Protein AF-A0A8B8AQJ9-F1 (afdb_monomer)

Structure (mmCIF, N/CA/C/O backbone):
data_AF-A0A8B8AQJ9-F1
#
_entry.id   AF-A0A8B8AQJ9-F1
#
loop_
_atom_site.group_PDB
_atom_site.id
_atom_site.type_symbol
_atom_site.label_atom_id
_atom_site.label_alt_id
_atom_site.label_comp_id
_atom_site.label_asym_id
_atom_site.label_entity_id
_atom_site.label_seq_id
_atom_site.pdbx_PDB_ins_code
_atom_site.Cartn_x
_atom_site.Cartn_y
_atom_site.Cartn_z
_atom_site.occupancy
_atom_site.B_iso_or_equiv
_atom_site.auth_seq_id
_atom_site.auth_comp_id
_atom_site.auth_asym_id
_atom_site.auth_atom_id
_atom_site.pdbx_PDB_model_num
ATOM 1 N N . MET A 1 1 ? 13.593 2.945 -15.720 1.00 70.94 1 MET A N 1
ATOM 2 C CA . MET A 1 1 ? 12.356 2.164 -15.926 1.00 70.94 1 MET A CA 1
ATOM 3 C C . MET A 1 1 ? 11.483 2.448 -14.716 1.00 70.94 1 MET A C 1
ATOM 5 O O . MET A 1 1 ? 11.993 2.311 -13.613 1.00 70.94 1 MET A O 1
ATOM 9 N N . ALA A 1 2 ? 10.274 2.976 -14.906 1.00 77.94 2 ALA A N 1
ATOM 10 C CA . ALA A 1 2 ? 9.362 3.266 -13.796 1.00 77.94 2 ALA A CA 1
ATOM 11 C C . ALA A 1 2 ? 8.552 2.004 -13.462 1.00 77.94 2 ALA A C 1
ATOM 13 O O . ALA A 1 2 ? 8.194 1.256 -14.372 1.00 77.94 2 ALA A O 1
ATOM 14 N N . CYS A 1 3 ? 8.313 1.754 -12.175 1.00 87.31 3 CYS A N 1
ATOM 15 C CA . CYS A 1 3 ? 7.531 0.610 -11.714 1.00 87.31 3 CYS A CA 1
ATOM 16 C C . CYS A 1 3 ? 6.031 0.895 -11.745 1.00 87.31 3 CYS A C 1
ATOM 18 O O . CYS A 1 3 ? 5.603 2.045 -11.807 1.00 87.31 3 CYS A O 1
ATOM 20 N N . ALA A 1 4 ? 5.228 -0.170 -11.683 1.00 87.75 4 ALA A N 1
ATOM 21 C CA . ALA A 1 4 ? 3.800 -0.025 -11.450 1.00 87.75 4 ALA A CA 1
ATOM 22 C C . ALA A 1 4 ? 3.546 0.667 -10.100 1.00 87.75 4 ALA A C 1
ATOM 24 O O . ALA A 1 4 ? 4.310 0.503 -9.147 1.00 87.75 4 ALA A O 1
ATOM 25 N N . ILE A 1 5 ? 2.448 1.418 -10.021 1.00 86.12 5 ILE A N 1
ATOM 26 C CA . ILE A 1 5 ? 2.026 2.130 -8.811 1.00 86.12 5 ILE A CA 1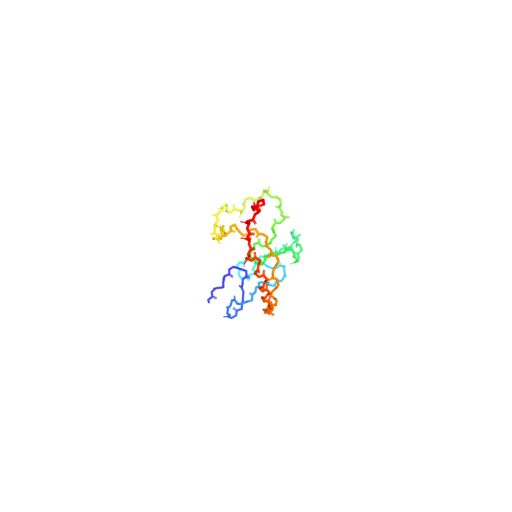
ATOM 27 C C . ILE A 1 5 ? 1.954 1.143 -7.640 1.00 86.12 5 ILE A C 1
ATOM 29 O O . ILE A 1 5 ? 1.337 0.082 -7.745 1.00 86.12 5 ILE A O 1
ATOM 33 N N . GLY A 1 6 ? 2.587 1.494 -6.523 1.00 88.50 6 GLY A N 1
ATOM 34 C CA . GLY A 1 6 ? 2.659 0.644 -5.340 1.00 88.50 6 GLY A CA 1
ATOM 35 C C . GLY A 1 6 ? 3.751 -0.430 -5.357 1.00 88.50 6 GLY A C 1
ATOM 36 O O . GLY A 1 6 ? 3.780 -1.237 -4.426 1.00 88.50 6 GLY A O 1
ATOM 37 N N . TYR A 1 7 ? 4.632 -0.446 -6.364 1.00 90.19 7 TYR A N 1
ATOM 38 C CA . TYR A 1 7 ? 5.761 -1.374 -6.478 1.00 90.19 7 TYR A CA 1
ATOM 39 C C . TYR A 1 7 ? 7.096 -0.645 -6.683 1.00 90.19 7 TYR A C 1
ATOM 41 O O . TYR A 1 7 ? 7.159 0.424 -7.288 1.00 90.19 7 TYR A O 1
ATOM 49 N N . PHE A 1 8 ? 8.183 -1.243 -6.196 1.00 88.38 8 PHE A N 1
ATOM 50 C CA . PHE A 1 8 ? 9.539 -0.708 -6.252 1.00 88.38 8 PHE A CA 1
ATOM 51 C C . PHE A 1 8 ? 10.606 -1.809 -6.393 1.00 88.38 8 PHE A C 1
ATOM 53 O O . PHE A 1 8 ? 10.327 -3.010 -6.341 1.00 88.38 8 PHE A O 1
ATOM 60 N N . GLY A 1 9 ? 11.856 -1.373 -6.566 1.00 87.19 9 GLY A N 1
ATOM 61 C CA . GLY A 1 9 ? 13.036 -2.229 -6.683 1.00 87.19 9 GLY A CA 1
ATOM 62 C C . GLY A 1 9 ? 13.469 -2.457 -8.130 1.00 87.19 9 GLY A C 1
ATOM 63 O O . GLY A 1 9 ? 12.796 -2.046 -9.072 1.00 87.19 9 GLY A O 1
ATOM 64 N N . SER A 1 10 ? 14.598 -3.141 -8.309 1.00 88.50 10 SER A N 1
ATOM 65 C CA . SER A 1 10 ? 15.237 -3.360 -9.618 1.00 88.50 10 SER A CA 1
ATOM 66 C C . SER A 1 10 ? 14.335 -4.084 -10.626 1.00 88.50 10 SER A C 1
ATOM 68 O O . SER A 1 10 ? 14.487 -3.898 -11.828 1.00 88.50 10 SER A O 1
ATOM 70 N N . HIS A 1 11 ? 13.395 -4.894 -10.125 1.00 89.50 11 HIS A N 1
ATOM 71 C CA . HIS A 1 11 ? 12.456 -5.699 -10.913 1.00 89.50 11 HIS A CA 1
ATOM 72 C C . HIS A 1 11 ? 10.983 -5.359 -10.644 1.00 89.50 11 HIS A C 1
ATOM 74 O O . HIS A 1 11 ? 10.108 -6.104 -11.075 1.00 89.50 11 HIS A O 1
ATOM 80 N N . CYS A 1 12 ? 10.693 -4.281 -9.905 1.00 89.88 12 CYS A N 1
ATOM 81 C CA . CYS A 1 12 ? 9.325 -3.926 -9.502 1.00 89.88 12 CYS A CA 1
ATOM 82 C C . CYS A 1 12 ? 8.560 -5.069 -8.799 1.00 89.88 12 CYS A C 1
ATOM 84 O O . CYS A 1 12 ? 7.337 -5.140 -8.869 1.00 89.88 12 CYS A O 1
ATOM 86 N N . SER A 1 13 ? 9.280 -5.982 -8.140 1.00 91.56 13 SER A N 1
ATOM 87 C CA . SER A 1 13 ? 8.715 -7.148 -7.450 1.00 91.56 13 SER A CA 1
ATOM 88 C C . SER A 1 13 ? 8.374 -6.873 -5.988 1.00 91.56 13 SER A C 1
ATOM 90 O O . SER A 1 13 ? 7.743 -7.705 -5.343 1.00 91.56 13 SER A O 1
ATOM 92 N N . SER A 1 14 ? 8.822 -5.740 -5.447 1.00 91.88 14 SER A N 1
ATOM 93 C CA . SER A 1 14 ? 8.613 -5.384 -4.046 1.00 91.88 14 SER A CA 1
ATOM 94 C C . SER A 1 14 ? 7.472 -4.386 -3.935 1.00 91.88 14 SER A C 1
ATOM 96 O O . SER A 1 14 ? 7.493 -3.356 -4.598 1.00 91.88 14 SER A O 1
ATOM 98 N N . THR A 1 15 ? 6.475 -4.661 -3.101 1.00 90.94 15 THR A N 1
ATOM 99 C CA . THR A 1 15 ? 5.413 -3.694 -2.776 1.00 90.94 15 THR A CA 1
ATOM 100 C C . THR A 1 15 ? 5.942 -2.597 -1.875 1.00 90.94 15 THR A C 1
ATOM 102 O O . THR A 1 15 ? 6.804 -2.893 -1.051 1.00 90.94 15 THR A O 1
ATOM 105 N N . CYS A 1 16 ? 5.386 -1.385 -1.966 1.00 90.50 16 CYS A N 1
ATOM 106 C CA . CYS A 1 16 ? 5.797 -0.252 -1.134 1.00 90.50 16 CYS A CA 1
ATOM 107 C C . CYS A 1 16 ? 5.922 -0.588 0.359 1.00 90.50 16 CYS A C 1
ATOM 109 O O . CYS A 1 16 ? 5.148 -1.399 0.876 1.00 90.50 16 CYS A O 1
ATOM 111 N N . PRO A 1 17 ? 6.881 0.046 1.063 1.00 90.38 17 PRO A N 1
ATOM 112 C CA . PRO A 1 17 ? 7.028 -0.146 2.496 1.00 90.38 17 PRO A CA 1
ATOM 113 C C . PRO A 1 17 ? 5.750 0.267 3.242 1.00 90.38 17 PRO A C 1
ATOM 115 O O . PRO A 1 17 ? 5.009 1.135 2.767 1.00 90.38 17 PRO A O 1
ATOM 118 N N . PRO A 1 18 ? 5.501 -0.307 4.431 1.00 88.12 18 PRO A N 1
ATOM 119 C CA . PRO A 1 18 ? 4.345 0.048 5.243 1.00 88.12 18 PRO A CA 1
ATOM 120 C C . PRO A 1 18 ? 4.306 1.555 5.523 1.00 88.12 18 PRO A C 1
ATOM 122 O O . PRO A 1 18 ? 5.307 2.161 5.897 1.00 88.12 18 PRO A O 1
ATOM 125 N N . GLY A 1 19 ? 3.131 2.157 5.330 1.00 88.94 19 GLY A N 1
ATOM 126 C CA . GLY A 1 19 ? 2.927 3.596 5.501 1.00 88.94 19 GLY A CA 1
ATOM 127 C C . GLY A 1 19 ? 3.172 4.442 4.250 1.00 88.94 19 GLY A C 1
ATOM 128 O O . GLY A 1 19 ? 2.858 5.634 4.291 1.00 88.94 19 GLY A O 1
ATOM 129 N N . LEU A 1 20 ? 3.662 3.849 3.155 1.00 90.12 20 LEU A N 1
ATOM 130 C CA . LEU A 1 20 ? 3.853 4.513 1.866 1.00 90.12 20 LEU A CA 1
ATOM 131 C C . LEU A 1 20 ? 2.957 3.904 0.778 1.00 90.12 20 LEU A C 1
ATOM 133 O O . LEU A 1 20 ? 2.666 2.708 0.795 1.00 90.12 20 LEU A O 1
ATOM 137 N N . TYR A 1 21 ? 2.548 4.717 -0.194 1.00 90.50 21 TYR A N 1
ATOM 138 C CA . TYR A 1 21 ? 1.710 4.284 -1.311 1.00 90.50 21 TYR A CA 1
ATOM 139 C C . TYR A 1 21 ? 1.919 5.118 -2.581 1.00 90.50 21 TYR A C 1
ATOM 141 O O . TYR A 1 21 ? 2.611 6.136 -2.573 1.00 90.50 21 TYR A O 1
ATOM 149 N N . GLY A 1 22 ? 1.295 4.702 -3.682 1.00 85.06 22 GLY A N 1
ATOM 150 C CA . GLY A 1 22 ? 1.267 5.471 -4.925 1.00 85.06 22 GLY A CA 1
ATOM 151 C C . GLY A 1 22 ? 2.480 5.232 -5.828 1.00 85.06 22 GLY A C 1
ATOM 152 O O . GLY A 1 22 ? 3.194 4.233 -5.700 1.00 85.06 22 GLY A O 1
ATOM 153 N N . ASP A 1 23 ? 2.682 6.123 -6.801 1.00 87.81 23 ASP A N 1
ATOM 154 C CA . ASP A 1 23 ? 3.818 6.033 -7.723 1.00 87.81 23 ASP A CA 1
ATOM 155 C C . ASP A 1 23 ? 5.131 6.179 -6.949 1.00 87.81 23 ASP A C 1
ATOM 157 O O . ASP A 1 23 ? 5.284 7.093 -6.135 1.00 87.81 23 ASP A O 1
ATOM 161 N N . GLN A 1 24 ? 6.045 5.229 -7.160 1.00 86.25 24 GLN A N 1
ATOM 162 C CA . GLN A 1 24 ? 7.345 5.169 -6.482 1.00 86.25 24 GLN A CA 1
ATOM 163 C C . GLN A 1 24 ? 7.277 5.272 -4.946 1.00 86.25 24 GLN A C 1
ATOM 165 O O . GLN A 1 24 ? 8.252 5.668 -4.309 1.00 86.25 24 GLN A O 1
ATOM 170 N N . CYS A 1 25 ? 6.141 4.904 -4.342 1.00 89.06 25 CYS A N 1
ATOM 171 C CA . CYS A 1 25 ? 5.920 4.997 -2.900 1.00 89.06 25 CYS A CA 1
ATOM 172 C C . CYS A 1 25 ? 6.049 6.431 -2.347 1.00 89.06 25 CYS A C 1
ATOM 174 O O . CYS A 1 25 ? 6.472 6.609 -1.210 1.00 89.06 25 CYS A O 1
ATOM 176 N N . ALA A 1 26 ? 5.718 7.458 -3.137 1.00 89.88 26 ALA A N 1
ATOM 177 C CA . ALA A 1 26 ? 5.840 8.858 -2.719 1.00 89.88 26 ALA A CA 1
ATOM 178 C C . ALA A 1 26 ? 4.694 9.349 -1.806 1.00 89.88 26 ALA A C 1
ATOM 180 O O . ALA A 1 26 ? 4.817 10.392 -1.162 1.00 89.88 26 ALA A O 1
ATOM 181 N N . GLY A 1 27 ? 3.568 8.633 -1.753 1.00 88.81 27 GLY A N 1
ATOM 182 C CA . GLY A 1 27 ? 2.420 8.961 -0.909 1.00 88.81 27 GLY A CA 1
ATOM 183 C C . GLY A 1 27 ? 2.601 8.454 0.518 1.00 88.81 27 GLY A C 1
ATOM 184 O O . GLY A 1 27 ? 3.016 7.321 0.714 1.00 88.81 27 GLY A O 1
ATOM 185 N N . LEU A 1 28 ? 2.254 9.262 1.521 1.00 89.44 28 LEU A N 1
ATOM 186 C CA . LEU A 1 28 ? 2.306 8.893 2.941 1.00 89.44 28 LEU A CA 1
ATOM 187 C C . LEU A 1 28 ? 0.901 8.637 3.490 1.00 89.44 28 LEU A C 1
ATOM 189 O O . LEU A 1 28 ? 0.018 9.489 3.388 1.00 89.44 28 LEU A O 1
ATOM 193 N N . CYS A 1 29 ? 0.694 7.470 4.094 1.00 86.69 29 CYS A N 1
ATOM 194 C CA . CYS A 1 29 ? -0.575 7.114 4.730 1.00 86.69 29 CYS A CA 1
ATOM 195 C C . CYS A 1 29 ? -0.760 7.776 6.097 1.00 86.69 29 CYS A C 1
ATOM 197 O O . CYS A 1 29 ? -1.875 8.127 6.469 1.00 86.69 29 CYS A O 1
ATOM 199 N N . PHE A 1 30 ? 0.319 7.980 6.850 1.00 84.44 30 PHE A N 1
ATOM 200 C CA . PHE A 1 30 ? 0.250 8.703 8.117 1.00 84.44 30 PHE A CA 1
ATOM 201 C C . PHE A 1 30 ? 0.027 10.205 7.864 1.00 84.44 30 PHE A C 1
ATOM 203 O O . PHE A 1 30 ? 0.659 10.749 6.956 1.00 84.44 30 PHE A O 1
ATOM 210 N N . PRO A 1 31 ? -0.817 10.907 8.647 1.00 83.56 31 PRO A N 1
ATOM 211 C CA . PRO A 1 31 ? -1.601 10.469 9.816 1.00 83.56 31 PRO A CA 1
ATOM 212 C C . PRO A 1 31 ? -3.024 9.972 9.492 1.00 83.56 31 PRO A C 1
ATOM 214 O O . PRO A 1 31 ? -3.822 9.771 10.401 1.00 83.56 31 PRO A O 1
ATOM 217 N N . ASN A 1 32 ? -3.363 9.800 8.213 1.00 80.25 32 ASN A N 1
ATOM 218 C CA . ASN A 1 32 ? -4.720 9.475 7.765 1.00 80.25 32 ASN A CA 1
ATOM 219 C C . ASN A 1 32 ? -5.153 8.046 8.125 1.00 80.25 32 ASN A C 1
ATOM 221 O O . ASN A 1 32 ? -6.324 7.819 8.408 1.00 80.25 32 ASN A O 1
ATOM 225 N N . CYS A 1 33 ? -4.229 7.083 8.118 1.00 81.88 33 CYS A N 1
ATOM 226 C CA . CYS A 1 33 ? -4.486 5.717 8.566 1.00 81.88 33 CYS A CA 1
ATOM 227 C C . CYS A 1 33 ? -3.216 5.033 9.088 1.00 81.88 33 CYS A C 1
ATOM 229 O O . CYS A 1 33 ? -2.089 5.500 8.884 1.00 81.88 33 CYS A O 1
ATOM 231 N N . SER A 1 34 ? -3.396 3.910 9.782 1.00 85.31 34 SER A N 1
ATOM 232 C CA . SER A 1 34 ? -2.294 3.087 10.273 1.00 85.31 34 SER A CA 1
ATOM 233 C C . SER A 1 34 ? -1.571 2.376 9.129 1.00 85.31 34 SER A C 1
ATOM 235 O O . SER A 1 34 ? -2.123 2.104 8.070 1.00 85.31 34 SER A O 1
ATOM 237 N N . ASN A 1 35 ? -0.310 2.013 9.358 1.00 84.00 35 ASN A N 1
ATOM 238 C CA . ASN A 1 35 ? 0.490 1.266 8.383 1.00 84.00 35 ASN A CA 1
ATOM 239 C C . ASN A 1 35 ? -0.126 -0.094 8.013 1.00 84.00 35 ASN A C 1
ATOM 241 O O . ASN A 1 35 ? 0.090 -0.575 6.909 1.00 84.00 35 ASN A O 1
ATOM 245 N N . THR A 1 36 ? -0.912 -0.684 8.914 1.00 82.31 36 THR A N 1
ATOM 246 C CA . THR A 1 36 ? -1.629 -1.950 8.711 1.00 82.31 36 THR A CA 1
ATOM 247 C C . THR A 1 36 ? -2.852 -1.821 7.805 1.00 82.31 36 THR A C 1
ATOM 249 O O . THR A 1 36 ? -3.248 -2.804 7.189 1.00 82.31 36 THR A O 1
ATOM 252 N N . THR A 1 37 ? -3.443 -0.628 7.709 1.00 82.88 37 THR A N 1
ATOM 253 C CA . THR A 1 37 ? -4.619 -0.336 6.871 1.00 82.88 37 THR A CA 1
ATOM 254 C C . THR A 1 37 ? -4.263 0.476 5.621 1.00 82.88 37 THR A C 1
ATOM 256 O O . THR A 1 37 ? -5.134 0.834 4.831 1.00 82.88 37 THR A O 1
ATOM 259 N N . CYS A 1 38 ? -2.971 0.744 5.421 1.00 86.44 38 CYS A N 1
ATOM 260 C CA . CYS A 1 38 ? -2.416 1.457 4.280 1.00 86.44 38 CYS A CA 1
ATOM 261 C C . CYS A 1 38 ? -2.180 0.499 3.105 1.00 86.44 38 CYS A C 1
ATOM 263 O O . CYS A 1 38 ? -1.298 -0.360 3.150 1.00 86.44 38 CYS A O 1
ATOM 265 N N . HIS A 1 39 ? -2.946 0.663 2.031 1.00 86.94 39 HIS A N 1
ATOM 266 C CA . HIS A 1 39 ? -2.762 -0.082 0.794 1.00 86.94 39 HIS A CA 1
ATOM 267 C C . HIS A 1 39 ? -1.611 0.513 -0.026 1.00 86.94 39 HIS A C 1
ATOM 269 O O . HIS A 1 39 ? -1.626 1.696 -0.350 1.00 86.94 39 HIS A O 1
ATOM 275 N N . HIS A 1 40 ? -0.652 -0.306 -0.459 1.00 86.44 40 HIS A N 1
ATOM 276 C CA . HIS A 1 40 ? 0.530 0.157 -1.204 1.00 86.44 40 HIS A CA 1
ATOM 277 C C . HIS A 1 40 ? 0.199 0.892 -2.525 1.00 86.44 40 HIS A C 1
ATOM 279 O O . HIS A 1 40 ? 0.986 1.710 -2.989 1.00 86.44 40 HIS A O 1
ATOM 285 N N . VAL A 1 41 ? -0.968 0.645 -3.134 1.00 87.38 41 VAL A N 1
ATOM 286 C CA . VAL A 1 41 ? -1.423 1.361 -4.351 1.00 87.38 41 VAL A CA 1
ATOM 287 C C . VAL A 1 41 ? -2.259 2.604 -4.028 1.00 87.38 41 VAL A C 1
ATOM 289 O O . VAL A 1 41 ? -1.991 3.679 -4.552 1.00 87.38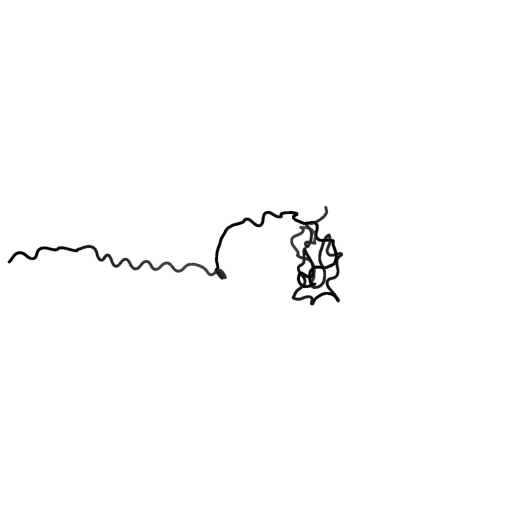 41 VAL A O 1
ATOM 292 N N . PHE A 1 42 ? -3.274 2.457 -3.174 1.00 83.50 42 PHE A N 1
ATOM 293 C CA . PHE A 1 42 ? -4.346 3.445 -2.994 1.00 83.50 42 PHE A CA 1
ATOM 294 C C . PHE A 1 42 ? -4.225 4.243 -1.691 1.00 83.50 42 PHE A C 1
ATOM 296 O O . PHE A 1 42 ? -4.946 5.215 -1.494 1.00 83.50 42 PHE A O 1
ATOM 303 N N . GLY A 1 43 ? -3.326 3.840 -0.795 1.00 87.62 43 GLY A N 1
ATOM 304 C CA . GLY A 1 43 ? -3.174 4.426 0.525 1.00 87.62 43 GLY A CA 1
ATOM 305 C C . GLY A 1 43 ? -4.309 4.025 1.462 1.00 87.62 43 GLY A C 1
ATOM 306 O O . GLY A 1 43 ? -4.608 2.845 1.628 1.00 87.62 43 GLY A O 1
ATOM 307 N N . CYS A 1 44 ? -4.930 5.008 2.103 1.00 85.12 44 CYS A N 1
ATOM 308 C CA . CYS A 1 44 ? -5.983 4.794 3.090 1.00 85.12 44 CYS A CA 1
ATOM 309 C C . CYS A 1 44 ? -7.360 4.711 2.416 1.00 85.12 44 CYS A C 1
ATOM 311 O O . CYS A 1 44 ? -7.815 5.692 1.834 1.00 85.12 44 CYS A O 1
ATOM 313 N N . LEU A 1 45 ? -8.047 3.570 2.532 1.00 74.25 45 LEU A N 1
ATOM 314 C CA . LEU A 1 45 ? -9.405 3.383 1.987 1.00 74.25 45 LEU A CA 1
ATOM 315 C C . LEU A 1 45 ? -10.511 3.934 2.909 1.00 74.25 45 LEU A C 1
ATOM 317 O O . LEU A 1 45 ? -11.677 3.972 2.530 1.00 74.25 45 LEU A O 1
ATOM 321 N N . GLU A 1 46 ? -10.149 4.385 4.111 1.00 66.06 46 GLU A N 1
ATOM 322 C CA . GLU A 1 46 ? -11.091 4.652 5.199 1.00 66.06 46 GLU A CA 1
ATOM 323 C C . GLU A 1 46 ? -11.089 6.124 5.642 1.00 66.06 46 GLU A C 1
ATOM 325 O O . GLU A 1 46 ? -10.899 6.461 6.806 1.00 66.06 46 GLU A O 1
ATOM 330 N N . SER A 1 47 ? -11.313 7.040 4.701 1.00 53.91 47 SER A N 1
ATOM 331 C CA . SER A 1 47 ? -11.568 8.451 5.013 1.00 53.91 47 SER A CA 1
ATOM 332 C C . SER A 1 47 ? -12.774 8.964 4.230 1.00 53.91 47 SER A C 1
ATOM 334 O O . SER A 1 47 ? -12.662 9.714 3.269 1.00 53.91 47 SER A O 1
ATOM 336 N N . ASN A 1 48 ? -13.954 8.495 4.650 1.00 52.31 48 ASN A N 1
ATOM 337 C CA . ASN A 1 48 ? -15.274 9.110 4.464 1.00 52.31 48 ASN A CA 1
ATOM 338 C C . ASN A 1 48 ? -15.370 10.170 3.346 1.00 52.31 48 ASN A C 1
ATOM 340 O O . ASN A 1 48 ? -15.201 11.360 3.600 1.00 52.31 48 ASN A O 1
ATOM 344 N N . ILE A 1 49 ? -15.675 9.709 2.127 1.00 68.38 49 ILE A N 1
ATOM 345 C CA . ILE A 1 49 ? -16.393 10.403 1.039 1.00 68.38 49 ILE A CA 1
ATOM 346 C C . ILE A 1 49 ? -16.555 11.925 1.257 1.00 68.38 49 ILE A C 1
ATOM 348 O O . ILE A 1 49 ? -17.641 12.366 1.634 1.00 68.38 49 ILE A O 1
ATOM 352 N N . LYS A 1 50 ? -15.516 12.757 1.042 1.00 63.22 50 LYS A N 1
ATOM 353 C CA . LYS A 1 50 ? -15.730 14.221 0.923 1.00 63.22 50 LYS A CA 1
ATOM 354 C C . LYS A 1 50 ? -14.646 15.108 0.315 1.00 63.22 50 LYS A C 1
ATOM 356 O O . LYS A 1 50 ? -14.860 16.316 0.273 1.00 63.22 50 LYS A O 1
ATOM 361 N N . THR A 1 51 ? -13.558 14.595 -0.247 1.00 48.50 51 THR A N 1
ATOM 362 C CA . THR A 1 51 ? -12.658 15.446 -1.044 1.00 48.50 51 THR A CA 1
ATOM 363 C C . THR A 1 51 ? -12.360 14.781 -2.377 1.00 48.50 51 THR A C 1
ATOM 365 O O . THR A 1 51 ? -11.721 13.738 -2.469 1.00 48.50 51 THR A O 1
ATO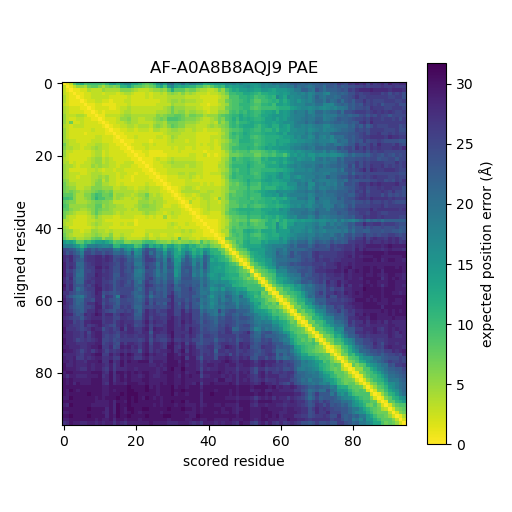M 368 N N . GLY A 1 52 ? -12.922 15.370 -3.433 1.00 53.88 52 GLY A N 1
ATOM 369 C CA . GLY A 1 52 ? -12.762 14.937 -4.811 1.00 53.88 52 GLY A CA 1
ATOM 370 C C . GLY A 1 52 ? -11.293 14.870 -5.208 1.00 53.88 52 GLY A C 1
ATOM 371 O O . GLY A 1 52 ? -10.680 15.868 -5.564 1.00 53.88 52 GLY A O 1
ATOM 372 N N . SER A 1 53 ? -10.744 13.665 -5.156 1.00 51.88 53 SER A N 1
ATOM 373 C CA . SER A 1 53 ? -9.701 13.155 -6.052 1.00 51.88 53 SER A CA 1
ATOM 374 C C . SER A 1 53 ? -9.867 11.645 -6.255 1.00 51.88 53 SER A C 1
ATOM 376 O O . SER A 1 53 ? -8.942 10.948 -6.651 1.00 51.88 53 SER A O 1
ATOM 378 N N . SER A 1 54 ? -11.084 11.134 -6.043 1.00 59.56 54 SER A N 1
ATOM 379 C CA . SER A 1 54 ? -11.549 9.985 -6.802 1.00 59.56 54 SER A CA 1
ATOM 380 C C . SER A 1 54 ? -11.857 10.517 -8.198 1.00 59.56 54 SER A C 1
ATOM 382 O O . SER A 1 54 ? -12.891 11.148 -8.423 1.00 59.56 54 SER A O 1
ATOM 384 N N . LYS A 1 55 ? -10.949 10.288 -9.152 1.00 50.34 55 LYS A N 1
ATOM 385 C CA . LYS A 1 55 ? -11.460 9.979 -10.480 1.00 50.34 55 LYS A CA 1
ATOM 386 C C . LYS A 1 55 ? -12.331 8.743 -10.282 1.00 50.34 55 LYS A C 1
ATOM 388 O O . LYS A 1 55 ? -11.822 7.670 -9.967 1.00 50.34 55 LYS A O 1
ATOM 393 N N . THR A 1 56 ? -13.639 8.949 -10.390 1.00 53.41 56 THR A N 1
ATOM 394 C CA . THR A 1 56 ? -14.608 7.921 -10.759 1.00 53.41 56 THR A CA 1
ATOM 395 C C . THR A 1 56 ? -13.953 6.967 -11.746 1.00 53.41 56 THR A C 1
ATOM 397 O O . THR A 1 56 ? -13.359 7.449 -12.708 1.00 53.41 56 THR A O 1
ATOM 400 N N . SER A 1 57 ? -14.054 5.662 -11.493 1.00 61.50 57 SER A N 1
ATOM 401 C CA . SER A 1 57 ? -13.776 4.605 -12.472 1.00 61.50 57 SER A CA 1
ATOM 402 C C . SER A 1 57 ? -12.603 4.893 -13.406 1.00 61.50 57 SER A C 1
ATOM 404 O O . SER A 1 57 ? -12.755 5.282 -14.561 1.00 61.50 57 SER A O 1
ATOM 406 N N . GLY A 1 58 ? -11.400 4.653 -12.907 1.00 49.38 58 GLY A N 1
ATOM 407 C CA . GLY A 1 58 ? -10.440 3.940 -13.729 1.00 49.38 58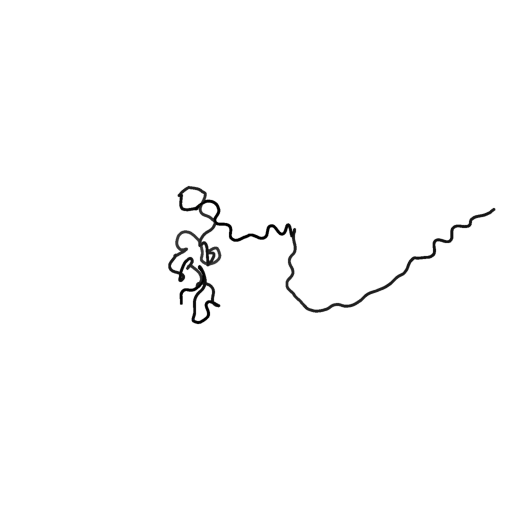 GLY A CA 1
ATOM 408 C C . GLY A 1 58 ? -10.517 2.488 -13.304 1.00 49.38 58 GLY A C 1
ATOM 409 O O . GLY A 1 58 ? -9.863 2.118 -12.334 1.00 49.38 58 GLY A O 1
ATOM 410 N N . GLU A 1 59 ? -11.351 1.699 -13.977 1.00 48.91 59 GLU A N 1
ATOM 411 C CA . GLU A 1 59 ? -11.247 0.248 -13.959 1.00 48.91 59 GLU A CA 1
ATOM 412 C C . GLU A 1 59 ? -9.765 -0.153 -14.118 1.00 48.91 59 GLU A C 1
ATOM 414 O O . GLU A 1 59 ? -9.188 -0.082 -15.199 1.00 48.91 59 GLU A O 1
ATOM 419 N N . TYR A 1 60 ? -9.152 -0.674 -13.061 1.00 50.06 60 TYR A N 1
ATOM 420 C CA . TYR A 1 60 ? -8.551 -1.986 -13.259 1.00 50.06 60 TYR A CA 1
ATOM 421 C C . TYR A 1 60 ? -9.755 -2.883 -13.527 1.00 50.06 60 TYR A C 1
ATOM 423 O O . TYR A 1 60 ? -10.751 -2.720 -12.814 1.00 50.06 60 TYR A O 1
ATOM 431 N N . PRO A 1 61 ? -9.743 -3.783 -14.520 1.00 48.47 61 PRO A N 1
ATOM 432 C CA . PRO A 1 61 ? -10.718 -4.850 -14.516 1.00 48.47 61 PRO A CA 1
ATOM 433 C C . PRO A 1 61 ? -10.523 -5.589 -13.188 1.00 48.47 61 PRO A C 1
ATOM 435 O O . PRO A 1 61 ? -9.691 -6.481 -13.054 1.00 48.47 61 PRO A O 1
ATOM 438 N N . VAL A 1 62 ? -11.298 -5.197 -12.178 1.00 48.41 62 VAL A N 1
ATOM 439 C CA . VAL A 1 62 ? -11.884 -6.147 -11.264 1.00 48.41 62 VAL A CA 1
ATOM 440 C C . VAL A 1 62 ? -12.629 -7.037 -12.225 1.00 48.41 62 VAL A C 1
ATOM 442 O O . VAL A 1 62 ? -13.698 -6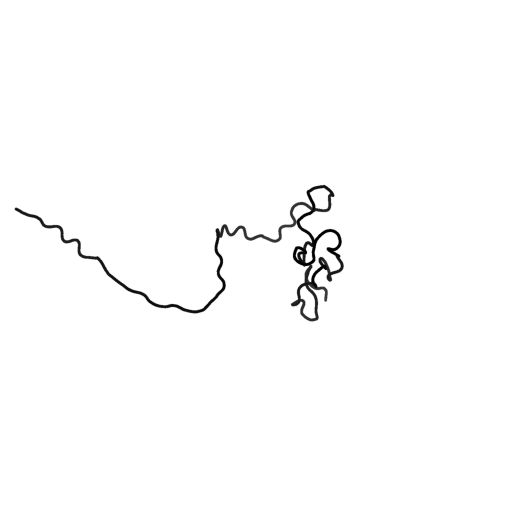.680 -12.720 1.00 48.41 62 VAL A O 1
ATOM 445 N N . SER A 1 63 ? -11.986 -8.138 -12.609 1.00 51.84 63 SER A N 1
ATOM 446 C CA . SER A 1 63 ? -12.688 -9.269 -13.163 1.00 51.84 63 SER A CA 1
ATOM 447 C C . SER A 1 63 ? -13.872 -9.443 -12.233 1.00 51.84 63 SER A C 1
ATOM 449 O O . SER A 1 63 ? -13.696 -9.819 -11.074 1.00 51.84 63 SER A O 1
ATOM 451 N N . ILE A 1 64 ? -15.064 -9.099 -12.713 1.00 59.06 64 ILE A N 1
ATOM 452 C CA . ILE A 1 64 ? -16.316 -9.502 -12.094 1.00 59.06 64 ILE A CA 1
ATOM 453 C C . ILE A 1 64 ? -16.387 -11.009 -12.359 1.00 59.06 64 ILE A C 1
ATOM 455 O O . ILE A 1 64 ? -17.182 -11.503 -13.146 1.00 59.06 64 ILE A O 1
ATOM 459 N N . GLY A 1 65 ? -15.452 -11.750 -11.770 1.00 54.25 65 GLY A N 1
ATOM 460 C CA . GLY A 1 65 ? -15.695 -13.104 -11.368 1.00 54.25 65 GLY A CA 1
ATOM 461 C C . GLY A 1 65 ? -16.585 -12.935 -10.162 1.00 54.25 65 GLY A C 1
ATOM 462 O O . GLY A 1 65 ? -16.129 -12.535 -9.092 1.00 54.25 65 GLY A O 1
ATOM 463 N N . THR A 1 66 ? -17.873 -13.182 -10.342 1.00 49.44 66 THR A N 1
ATOM 464 C CA . THR A 1 66 ? -18.716 -13.604 -9.233 1.00 49.44 66 THR A CA 1
ATOM 465 C C . THR A 1 66 ? -18.138 -14.917 -8.711 1.00 49.44 66 THR A C 1
ATOM 467 O O . THR A 1 66 ? -18.619 -15.993 -9.048 1.00 49.44 66 THR A O 1
ATOM 470 N N . THR A 1 67 ? -17.069 -14.839 -7.930 1.00 52.50 67 THR A N 1
ATOM 471 C CA . THR A 1 67 ? -16.610 -15.946 -7.108 1.00 52.50 67 THR A CA 1
ATOM 472 C C . THR A 1 67 ? -16.911 -15.518 -5.690 1.00 52.50 67 THR A C 1
ATOM 474 O O . THR A 1 67 ? -16.108 -14.897 -4.996 1.00 52.50 67 THR A O 1
ATOM 477 N N . THR A 1 68 ? -18.163 -15.773 -5.319 1.00 52.81 68 THR A N 1
ATOM 478 C CA . THR A 1 68 ? -18.555 -16.060 -3.943 1.00 52.81 68 THR A CA 1
ATOM 479 C C . THR A 1 68 ? -17.412 -16.760 -3.217 1.00 52.81 68 THR A C 1
ATOM 481 O O . THR A 1 68 ? -16.858 -17.699 -3.777 1.00 52.81 68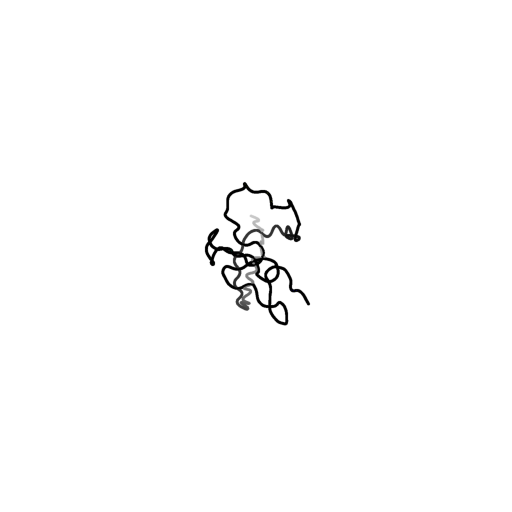 THR A O 1
ATOM 484 N N . GLN A 1 69 ? -17.087 -16.266 -2.019 1.00 50.50 69 GLN A N 1
ATOM 485 C CA . GLN A 1 69 ? -16.568 -17.028 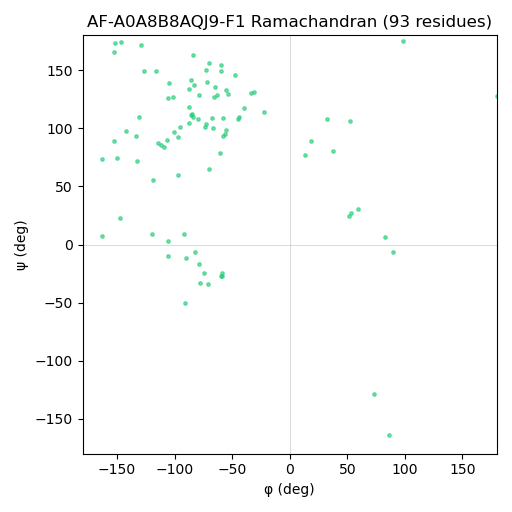-0.880 1.00 50.50 69 GLN A CA 1
ATOM 486 C C . GLN A 1 69 ? -15.690 -18.237 -1.248 1.00 50.50 69 GLN A C 1
ATOM 488 O O . GLN A 1 69 ? -16.213 -19.254 -1.670 1.00 50.50 69 GLN A O 1
ATOM 493 N N . ASP A 1 70 ? -14.376 -18.163 -1.026 1.00 50.81 70 ASP A N 1
ATOM 494 C CA . ASP A 1 70 ? -13.771 -19.040 -0.017 1.00 50.81 70 ASP A CA 1
ATOM 495 C C . ASP A 1 70 ? -12.257 -18.850 0.123 1.00 50.81 70 ASP A C 1
ATOM 497 O O . ASP A 1 70 ? -11.465 -18.916 -0.816 1.00 50.81 70 ASP A O 1
ATOM 501 N N . THR A 1 71 ? -11.875 -18.632 1.374 1.00 63.41 71 THR A N 1
ATOM 502 C CA . THR A 1 71 ? -10.650 -19.102 2.014 1.00 63.41 71 THR A CA 1
ATOM 503 C C . THR A 1 71 ? -10.047 -20.332 1.327 1.00 63.41 71 THR A C 1
ATOM 505 O O . THR A 1 71 ? -10.597 -21.424 1.408 1.00 63.41 71 THR A O 1
ATOM 508 N N . ALA A 1 72 ? -8.869 -20.200 0.719 1.00 56.16 72 ALA A N 1
ATOM 509 C CA . ALA A 1 72 ? -8.076 -21.366 0.336 1.00 56.16 72 ALA A CA 1
ATOM 510 C C . ALA A 1 72 ? -6.583 -21.038 0.354 1.00 56.16 72 ALA A C 1
ATOM 512 O O . ALA A 1 72 ? -5.908 -20.911 -0.668 1.00 56.16 72 ALA A O 1
ATOM 513 N N . SER A 1 73 ? -6.051 -20.942 1.569 1.00 57.03 73 SER A N 1
ATOM 514 C CA . SER A 1 73 ? -4.707 -21.415 1.875 1.00 57.03 73 SER A CA 1
ATOM 515 C C . SER A 1 73 ? -4.483 -22.735 1.132 1.00 57.03 73 SER A C 1
ATOM 517 O O . SER A 1 73 ? -5.187 -23.711 1.384 1.00 57.03 73 SER A O 1
ATOM 519 N N . LYS A 1 74 ? -3.522 -22.792 0.209 1.00 63.69 74 LYS A N 1
ATOM 520 C CA . LYS A 1 74 ? -3.110 -24.075 -0.363 1.00 63.69 74 LYS A CA 1
ATOM 521 C C . LYS A 1 74 ? -2.467 -24.899 0.761 1.00 63.69 74 LYS A C 1
ATOM 523 O O . LYS A 1 74 ? -1.508 -24.432 1.376 1.00 63.69 74 LYS A O 1
ATOM 528 N N . PRO A 1 75 ? -2.926 -26.137 0.983 1.00 52.62 75 PRO A N 1
ATOM 529 C CA . PRO A 1 75 ? -1.968 -27.217 0.861 1.00 52.62 75 PRO A CA 1
ATOM 530 C C . PRO A 1 75 ? -2.461 -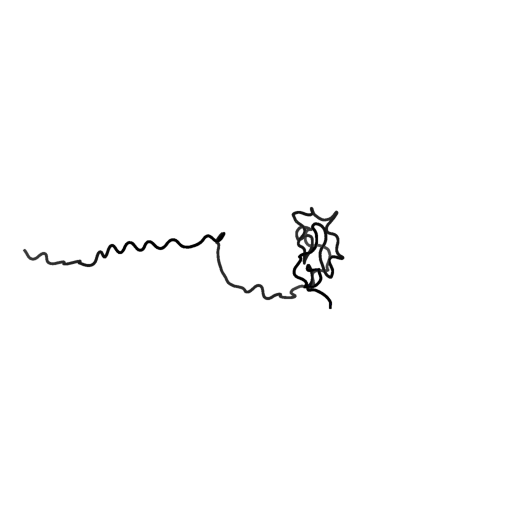28.339 -0.055 1.00 52.62 75 PRO A C 1
ATOM 532 O O . PRO A 1 75 ? -3.545 -28.337 -0.627 1.00 52.62 75 PRO A O 1
ATOM 535 N N . MET A 1 76 ? -1.511 -29.224 -0.290 1.00 60.66 76 MET A N 1
ATOM 536 C CA . MET A 1 76 ? -1.358 -30.146 -1.394 1.00 60.66 76 MET A CA 1
ATOM 537 C C . MET A 1 76 ? -2.083 -31.469 -1.124 1.00 60.66 76 MET A C 1
ATOM 539 O O . MET A 1 76 ? -1.896 -32.047 -0.065 1.00 60.66 76 MET A O 1
ATOM 543 N N . ASN A 1 77 ? -2.822 -31.941 -2.133 1.00 59.94 77 ASN A N 1
ATOM 544 C CA . ASN A 1 77 ? -3.175 -33.338 -2.410 1.00 59.94 77 ASN A CA 1
ATOM 545 C C . ASN A 1 77 ? -3.812 -34.161 -1.269 1.00 59.94 77 ASN A C 1
ATOM 547 O O . ASN A 1 77 ? -3.115 -34.689 -0.408 1.00 59.94 77 ASN A O 1
ATOM 551 N N . GLN A 1 78 ? -5.118 -34.417 -1.370 1.00 51.62 78 GLN A N 1
ATOM 552 C CA . GLN A 1 78 ? -5.735 -35.555 -0.691 1.00 51.62 78 GLN A CA 1
ATOM 553 C C . GLN A 1 78 ? -6.653 -36.294 -1.669 1.00 51.62 78 GLN A C 1
ATOM 555 O O . GLN A 1 78 ? -7.810 -35.940 -1.874 1.00 51.62 78 GLN A O 1
ATOM 560 N N . SER A 1 79 ? -6.087 -37.308 -2.320 1.00 65.31 79 SER A N 1
ATOM 561 C CA . SER A 1 79 ? -6.811 -38.266 -3.150 1.00 65.31 79 SER A CA 1
ATOM 562 C C . SER A 1 79 ? -7.305 -39.411 -2.266 1.00 65.31 79 SER A C 1
ATOM 564 O O . SER A 1 79 ? -6.505 -40.253 -1.866 1.00 65.31 79 SER A O 1
ATOM 566 N N . ILE A 1 80 ? -8.602 -39.441 -1.943 1.00 57.88 80 ILE A N 1
ATOM 567 C CA . ILE A 1 80 ? -9.305 -40.662 -1.514 1.00 57.88 80 ILE A CA 1
ATOM 568 C C . ILE A 1 80 ? -10.711 -40.624 -2.126 1.00 57.88 80 ILE A C 1
ATOM 570 O O . ILE A 1 80 ? -11.612 -39.974 -1.605 1.00 57.88 80 ILE A O 1
ATOM 574 N N . HIS A 1 81 ? -10.888 -41.312 -3.253 1.00 61.25 81 HIS A N 1
ATOM 575 C CA . HIS A 1 81 ? -12.197 -41.610 -3.833 1.00 61.25 81 HIS A CA 1
ATOM 576 C C . HIS A 1 81 ? -12.725 -42.896 -3.174 1.00 61.25 81 HIS A C 1
ATOM 578 O O . HIS A 1 81 ? -12.165 -43.969 -3.394 1.00 61.25 81 HIS A O 1
ATOM 584 N N . LEU A 1 82 ? -13.785 -42.807 -2.367 1.00 55.53 82 LEU A N 1
ATOM 585 C CA . LEU A 1 82 ? -14.586 -43.969 -1.973 1.00 55.53 82 LEU A CA 1
ATOM 586 C C . LEU A 1 82 ? -15.781 -44.043 -2.925 1.00 55.53 82 LEU A C 1
ATOM 588 O O . LEU A 1 82 ? -16.733 -43.280 -2.787 1.00 55.53 82 LEU A O 1
ATOM 592 N N . VAL A 1 83 ? -15.713 -44.935 -3.914 1.00 63.06 83 VAL A N 1
ATOM 593 C CA . VAL A 1 83 ? -16.877 -45.296 -4.730 1.00 63.06 83 VAL A CA 1
ATOM 594 C C . VAL A 1 83 ? -17.724 -46.286 -3.930 1.00 63.06 83 VAL A C 1
ATOM 596 O O . VAL A 1 83 ? -17.314 -47.421 -3.699 1.00 63.06 83 VAL A O 1
ATOM 599 N N . TYR A 1 84 ? -18.882 -45.846 -3.441 1.00 57.22 84 TYR A N 1
ATOM 600 C CA . TYR A 1 84 ? -19.927 -46.740 -2.940 1.00 57.22 84 TYR A CA 1
ATOM 601 C C . TYR A 1 84 ? -21.101 -46.629 -3.913 1.00 57.22 84 TYR A C 1
ATOM 603 O O . TYR A 1 84 ? -21.979 -45.786 -3.759 1.00 57.22 84 TYR A O 1
ATOM 611 N N . GLU A 1 85 ? -21.041 -47.422 -4.981 1.00 56.66 85 GLU A N 1
ATOM 612 C CA . GLU A 1 85 ? -22.079 -47.502 -6.010 1.00 56.66 85 GLU A CA 1
ATOM 613 C C . GLU A 1 85 ? -23.337 -48.133 -5.382 1.00 56.66 85 GLU A C 1
ATOM 615 O O . GLU A 1 85 ? -23.355 -49.322 -5.059 1.00 56.66 85 GLU A O 1
ATOM 620 N N . LEU A 1 86 ? -24.389 -47.336 -5.173 1.00 57.75 86 LEU A N 1
ATOM 621 C CA . LEU A 1 86 ? -25.729 -47.799 -4.789 1.00 57.75 86 LEU A CA 1
ATOM 622 C C . LEU A 1 86 ? -26.615 -47.894 -6.036 1.00 57.75 86 LEU A C 1
ATOM 624 O O . LEU A 1 86 ? -27.665 -47.264 -6.116 1.00 57.75 86 LEU A O 1
ATOM 628 N N . ASP A 1 87 ? -26.208 -48.712 -7.000 1.00 55.59 87 ASP A N 1
ATOM 629 C CA . ASP A 1 87 ? -27.012 -49.003 -8.184 1.00 55.59 87 ASP A CA 1
ATOM 630 C C . ASP A 1 87 ? -27.417 -50.472 -8.190 1.00 55.59 87 ASP A C 1
ATOM 632 O O . ASP A 1 87 ? -26.737 -51.318 -8.753 1.00 55.59 87 ASP A O 1
ATOM 636 N N . THR A 1 88 ? -28.540 -50.781 -7.536 1.00 53.50 88 THR A N 1
ATOM 637 C CA . THR A 1 88 ? -29.477 -51.840 -7.965 1.00 53.50 88 THR A CA 1
ATOM 638 C C . THR A 1 88 ? -30.832 -51.663 -7.268 1.00 53.50 88 THR A C 1
ATOM 640 O O . THR A 1 88 ? -31.239 -52.435 -6.401 1.00 53.50 88 THR A O 1
ATOM 643 N N . ILE A 1 89 ? -31.602 -50.653 -7.686 1.00 59.84 89 ILE A N 1
ATOM 644 C CA . ILE A 1 89 ? -33.062 -50.698 -7.519 1.00 59.84 89 ILE A CA 1
ATOM 645 C C . ILE A 1 89 ? -33.579 -51.819 -8.430 1.00 59.84 89 ILE A C 1
ATOM 647 O O . ILE A 1 89 ? -33.711 -51.648 -9.637 1.00 59.84 89 ILE A O 1
ATOM 651 N N . SER A 1 90 ? -33.861 -52.983 -7.844 1.00 51.69 90 SER A N 1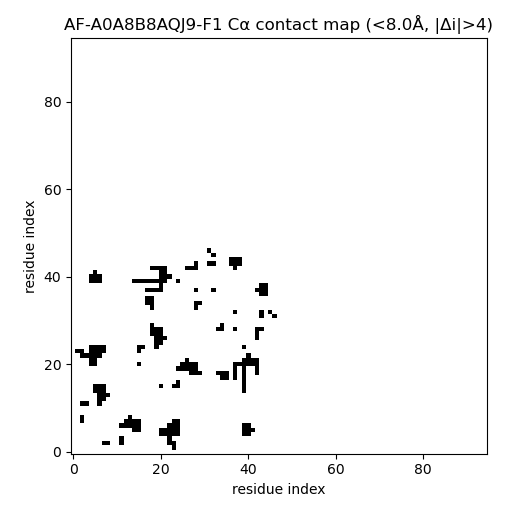
ATOM 652 C CA . SER A 1 90 ? -34.677 -54.030 -8.466 1.00 51.69 90 SER A CA 1
ATOM 653 C C . SER A 1 90 ? -36.034 -54.051 -7.770 1.00 51.69 90 SER A C 1
ATOM 655 O O . SER A 1 90 ? -36.223 -54.715 -6.752 1.00 51.69 90 SER A O 1
ATOM 657 N N . PHE A 1 91 ? -36.982 -53.271 -8.292 1.00 53.12 91 PHE A N 1
ATOM 658 C CA . PHE A 1 91 ? -38.381 -53.329 -7.879 1.00 53.12 91 PHE A CA 1
ATOM 659 C C . PHE A 1 91 ? -39.071 -54.457 -8.650 1.00 53.12 91 PHE A C 1
ATOM 661 O O . PHE A 1 91 ? -39.283 -54.362 -9.856 1.00 53.12 91 PHE A O 1
ATOM 668 N N . SER A 1 92 ? -39.427 -55.536 -7.960 1.00 53.34 92 SER A N 1
ATOM 669 C CA . SER A 1 92 ? -40.410 -56.518 -8.430 1.00 53.34 92 SER A CA 1
ATOM 670 C C . SER A 1 92 ? -41.064 -57.166 -7.215 1.00 53.34 92 SER A C 1
ATOM 672 O O . SER A 1 92 ? -40.592 -58.170 -6.693 1.00 53.34 92 SER A O 1
ATOM 674 N N . ARG A 1 93 ? -42.152 -56.556 -6.738 1.00 60.59 93 ARG A N 1
ATOM 675 C CA . ARG A 1 93 ? -43.112 -57.205 -5.843 1.00 60.59 93 ARG A CA 1
ATOM 676 C C . ARG A 1 93 ? -44.304 -57.625 -6.698 1.00 60.59 93 ARG A C 1
ATOM 678 O O . ARG A 1 93 ? -45.180 -56.809 -6.973 1.00 60.59 93 ARG A O 1
ATOM 685 N N . SER A 1 94 ? -44.313 -58.882 -7.121 1.00 64.00 94 SER A N 1
ATOM 686 C CA . SER A 1 94 ? -45.518 -59.572 -7.585 1.00 64.00 94 SER A CA 1
ATOM 687 C C . SER A 1 94 ? -45.957 -60.533 -6.482 1.00 64.00 94 SER A C 1
ATOM 689 O O . SER A 1 94 ? -45.111 -61.094 -5.791 1.00 64.00 94 SER A O 1
ATOM 691 N N . ASN A 1 95 ? -47.274 -60.577 -6.272 1.00 54.62 95 ASN A N 1
ATOM 692 C CA . ASN A 1 95 ? -47.989 -61.317 -5.231 1.00 54.62 95 ASN A CA 1
ATOM 693 C C . ASN A 1 95 ? -47.591 -62.793 -5.149 1.00 54.62 95 ASN A C 1
ATOM 695 O O . ASN A 1 95 ? -47.425 -63.402 -6.228 1.00 54.62 95 ASN A O 1
#

Mean predicted aligned error: 17.4 Å

Organism: Crassostrea virginica (NCBI:txid6565)

pLDDT: mean 70.38, std 15.99, range [48.41, 91.88]

Radius of gyration: 25.97 Å; Cα contacts (8 Å, |Δi|>4): 107; chains: 1; bounding box: 63×77×26 Å

Foldseek 3Di:
DWADWQADDPVSPHGAQQQFTTGVSPRGLPPVDGSVQQDRHPGHPPDPPDDPPPPDDPDPPPVPPPPPDDDDDDDDDDDDDDDPDPPDPDDDDDD

Solvent-accessible surface area (backbone atoms only — not comparable to full-atom values): 6508 Å² total; per-residue (Å²): 136,86,53,59,62,13,18,36,71,102,78,42,80,39,65,32,60,79,30,22,5,23,64,75,36,74,39,66,19,63,91,76,36,54,46,91,60,30,36,27,52,79,22,53,86,77,70,79,93,80,73,94,74,70,72,73,83,74,74,67,81,71,69,83,65,88,66,74,86,77,95,68,84,82,80,81,84,85,92,77,88,82,86,79,83,88,82,75,90,77,88,78,90,76,137

Nearest PDB structures (foldseek):
  2gy7-assembly1_B  TM=7.620E-01  e=3.404E-01  Homo sapiens

Sequence (95 aa):
MACAIGYFGSHCSSTCPPGLYGDQCAGLCFPNCSNTTCHHVFGCLESNIKTGSSKTSGEYPVSIGTTTQDTASKPMNQSIHLVYELDTISFSRSN

Secondary structure (DSSP, 8-state):
-PPPTTEESTTS-EEPPTTEESGGG-EE-TTTS-TTTEETTTEES-S-S-SS---S---------------------------------------